Protein AF-A0A0M2K0C0-F1 (afdb_monomer_lite)

Radius of gyration: 15.08 Å; chains: 1; bounding box: 38×32×39 Å

pLDDT: mean 85.17, std 17.74, range [34.25, 98.12]

Structure (mmCIF, N/CA/C/O backbone):
data_AF-A0A0M2K0C0-F1
#
_entry.id   AF-A0A0M2K0C0-F1
#
loop_
_atom_site.group_PDB
_atom_site.id
_atom_site.type_symbol
_atom_site.label_atom_id
_atom_site.label_alt_id
_atom_site.label_comp_id
_atom_site.label_asym_id
_atom_site.label_entity_id
_atom_site.label_seq_id
_atom_site.pdbx_PDB_ins_code
_atom_site.Cartn_x
_atom_site.Cartn_y
_atom_site.Cartn_z
_atom_site.occupancy
_atom_site.B_iso_or_equiv
_atom_site.auth_seq_id
_atom_site.auth_comp_id
_atom_site.auth_asym_id
_atom_site.auth_atom_id
_atom_site.pdbx_PDB_model_num
ATOM 1 N N . MET A 1 1 ? 26.011 -24.768 -17.652 1.00 34.50 1 MET A N 1
ATOM 2 C CA . MET A 1 1 ? 24.879 -24.058 -18.279 1.00 34.50 1 MET A CA 1
ATOM 3 C C . MET A 1 1 ? 24.426 -23.002 -17.293 1.00 34.50 1 MET A C 1
ATOM 5 O O . MET A 1 1 ? 23.877 -23.356 -16.260 1.00 34.50 1 MET A O 1
ATOM 9 N N . THR A 1 2 ? 24.771 -21.742 -17.530 1.00 37.38 2 THR A N 1
ATOM 10 C CA . THR A 1 2 ? 24.350 -20.622 -16.684 1.00 37.38 2 THR A CA 1
ATOM 11 C C . THR A 1 2 ? 22.867 -20.396 -16.955 1.00 37.38 2 THR A C 1
ATOM 13 O O . THR A 1 2 ? 22.500 -20.090 -18.086 1.00 37.38 2 THR A O 1
ATOM 16 N N . GLN A 1 3 ? 22.003 -20.624 -15.964 1.00 41.19 3 GLN A N 1
ATOM 17 C CA . GLN A 1 3 ? 20.621 -20.154 -16.040 1.00 41.19 3 GLN A CA 1
ATOM 18 C C . GLN A 1 3 ? 20.685 -18.626 -16.146 1.00 41.19 3 GLN A C 1
ATOM 20 O O . GLN A 1 3 ? 21.010 -17.953 -15.172 1.00 41.19 3 GLN A O 1
ATOM 25 N N . SER A 1 4 ? 20.453 -18.078 -17.341 1.00 44.06 4 SER A N 1
ATOM 26 C CA . SER A 1 4 ? 20.134 -16.660 -17.483 1.00 44.06 4 SER A CA 1
ATOM 27 C C . SER A 1 4 ? 18.791 -16.454 -16.806 1.00 44.06 4 SER A C 1
ATOM 29 O O . SER A 1 4 ? 17.756 -16.848 -17.341 1.00 44.06 4 SER A O 1
ATOM 31 N N . PHE A 1 5 ? 18.815 -15.889 -15.603 1.00 50.94 5 PHE A N 1
ATOM 32 C CA . PHE A 1 5 ? 17.608 -15.356 -14.999 1.00 50.94 5 PHE A CA 1
ATOM 33 C C . PHE A 1 5 ? 17.133 -14.210 -15.905 1.00 50.94 5 PHE A C 1
ATOM 35 O O . PHE A 1 5 ? 17.948 -13.342 -16.233 1.00 50.94 5 PHE A O 1
ATOM 42 N N . PRO A 1 6 ? 15.875 -14.226 -16.384 1.00 57.38 6 PRO A N 1
ATOM 43 C CA . PRO A 1 6 ? 15.313 -13.070 -17.077 1.00 57.38 6 PRO A CA 1
ATOM 44 C C . PRO A 1 6 ? 15.475 -11.848 -16.170 1.00 57.38 6 PRO A C 1
ATOM 46 O O . PRO A 1 6 ? 15.401 -12.004 -14.954 1.00 57.38 6 PRO A O 1
ATOM 49 N N . GLU A 1 7 ? 15.739 -10.673 -16.746 1.00 77.19 7 GLU A N 1
ATOM 50 C CA . GLU A 1 7 ? 16.008 -9.429 -16.012 1.00 77.19 7 GLU A CA 1
ATOM 51 C C . GLU A 1 7 ? 15.073 -9.306 -14.793 1.00 77.19 7 GLU A C 1
ATOM 53 O O . GLU A 1 7 ? 13.850 -9.285 -14.926 1.00 77.19 7 GLU A O 1
ATOM 58 N N . THR A 1 8 ? 15.640 -9.338 -13.588 1.00 81.06 8 THR A N 1
ATOM 59 C CA . THR A 1 8 ? 14.895 -9.195 -12.332 1.00 81.06 8 THR A CA 1
ATOM 60 C C . THR A 1 8 ? 15.123 -7.805 -11.768 1.00 81.06 8 THR A C 1
ATOM 62 O O . THR A 1 8 ? 16.217 -7.259 -11.908 1.00 81.06 8 THR A O 1
ATOM 65 N N . MET A 1 9 ? 14.134 -7.253 -11.074 1.00 84.56 9 MET A N 1
ATOM 66 C CA . MET A 1 9 ? 14.266 -5.978 -10.372 1.00 84.56 9 MET A CA 1
ATOM 67 C C . MET A 1 9 ? 13.647 -6.045 -8.975 1.00 84.56 9 MET A C 1
ATOM 69 O O . MET A 1 9 ? 12.707 -6.808 -8.743 1.00 84.56 9 MET A O 1
ATOM 73 N N . ASN A 1 10 ? 14.170 -5.232 -8.056 1.00 89.75 10 ASN A N 1
ATOM 74 C CA . ASN A 1 10 ? 13.546 -5.019 -6.753 1.00 89.75 10 ASN A CA 1
ATOM 75 C C . ASN A 1 10 ? 12.339 -4.102 -6.918 1.00 89.75 10 ASN A C 1
ATOM 77 O O . ASN A 1 10 ? 12.433 -3.048 -7.555 1.00 89.75 10 ASN A O 1
ATOM 81 N N . VAL A 1 11 ? 11.214 -4.514 -6.345 1.00 91.75 11 VAL A N 1
ATOM 82 C CA . VAL A 1 11 ? 9.964 -3.764 -6.371 1.00 91.75 11 VAL A CA 1
ATOM 83 C C . VAL A 1 11 ? 9.355 -3.723 -4.978 1.00 91.75 11 VAL A C 1
ATOM 85 O O . VAL A 1 11 ? 9.227 -4.752 -4.312 1.00 91.75 11 VAL A O 1
ATOM 88 N N . TRP A 1 12 ? 8.950 -2.531 -4.559 1.00 95.69 12 TRP A N 1
ATOM 89 C CA . TRP A 1 12 ? 8.165 -2.308 -3.357 1.00 95.69 12 TRP A CA 1
ATOM 90 C C . TRP A 1 12 ? 6.680 -2.469 -3.656 1.00 95.69 12 TRP A C 1
ATOM 92 O O . TRP A 1 12 ? 6.152 -1.882 -4.599 1.00 95.69 12 TRP A O 1
ATOM 102 N N . PHE A 1 13 ? 6.000 -3.258 -2.834 1.00 95.25 13 PHE A N 1
ATOM 103 C CA . PHE A 1 13 ? 4.574 -3.528 -2.946 1.00 95.25 13 PHE A CA 1
ATOM 104 C C . PHE A 1 13 ? 3.836 -3.098 -1.687 1.00 95.25 13 PHE A C 1
ATOM 106 O O . PHE A 1 13 ? 4.278 -3.398 -0.578 1.00 95.25 13 PHE A O 1
ATOM 113 N N . LEU A 1 14 ? 2.657 -2.511 -1.871 1.00 96.81 14 LEU A N 1
ATOM 114 C CA . LEU A 1 14 ? 1.593 -2.532 -0.880 1.00 96.81 14 LEU A CA 1
ATOM 115 C C . LEU A 1 14 ? 0.838 -3.862 -0.998 1.00 96.81 14 LEU A C 1
ATOM 117 O O . LEU A 1 14 ? 0.264 -4.172 -2.044 1.00 96.81 14 LEU A O 1
ATOM 121 N N . ALA A 1 15 ? 0.833 -4.634 0.084 1.00 95.75 15 ALA A N 1
ATOM 122 C CA . ALA A 1 15 ? 0.078 -5.870 0.213 1.00 95.75 15 ALA A CA 1
ATOM 123 C C . ALA A 1 15 ? -1.127 -5.657 1.134 1.00 95.75 15 ALA A C 1
ATOM 125 O O . ALA A 1 15 ? -0.976 -5.164 2.251 1.00 95.75 15 ALA A O 1
ATOM 126 N N . LEU A 1 16 ? -2.315 -6.052 0.674 1.00 96.62 16 LEU A N 1
ATOM 127 C CA . LEU A 1 16 ? -3.579 -5.921 1.399 1.00 96.62 16 LEU A CA 1
ATOM 128 C C . LEU A 1 16 ? -4.255 -7.291 1.517 1.00 96.62 16 LEU A C 1
ATOM 130 O O . LEU A 1 16 ? -4.447 -7.975 0.513 1.00 96.62 16 LEU A O 1
ATOM 134 N N . GLN A 1 17 ? -4.629 -7.697 2.729 1.00 96.88 17 GLN A N 1
ATOM 135 C CA . GLN A 1 17 ? -5.322 -8.958 2.998 1.00 96.88 17 GLN A CA 1
ATOM 136 C C . GLN A 1 17 ? -6.657 -8.697 3.692 1.00 96.88 17 GLN A C 1
ATOM 138 O O . GLN A 1 17 ? -6.724 -8.068 4.753 1.00 96.88 17 GLN A O 1
ATOM 143 N N . GLY A 1 18 ? -7.738 -9.174 3.074 1.00 95.69 18 GLY A N 1
ATOM 144 C CA . GLY A 1 18 ? -9.090 -9.027 3.609 1.00 95.69 18 GLY A CA 1
ATOM 145 C C . GLY A 1 18 ? -9.267 -9.763 4.939 1.00 95.69 18 GLY A C 1
ATOM 146 O O . GLY A 1 18 ? -8.603 -10.762 5.203 1.00 95.69 18 GLY A O 1
ATOM 147 N N . THR A 1 19 ? -10.201 -9.307 5.771 1.00 94.44 19 THR A N 1
ATOM 148 C CA . THR A 1 19 ? -10.476 -9.892 7.100 1.00 94.44 19 THR A CA 1
ATOM 149 C C . THR A 1 19 ? -10.962 -11.346 7.057 1.00 94.44 19 THR A C 1
ATOM 151 O O . THR A 1 19 ? -10.873 -12.053 8.057 1.00 94.44 19 THR A O 1
ATOM 154 N N . THR A 1 20 ? -11.461 -11.802 5.907 1.00 94.06 20 THR A N 1
ATOM 155 C CA . THR A 1 20 ? -11.944 -13.171 5.664 1.00 94.06 20 THR A CA 1
ATOM 156 C C . THR A 1 20 ? -11.050 -13.966 4.707 1.00 94.06 20 THR A C 1
ATOM 158 O O . THR A 1 20 ? -11.374 -15.111 4.383 1.00 94.06 20 THR A O 1
ATOM 161 N N . ALA A 1 21 ? -9.946 -13.376 4.237 1.00 92.69 21 ALA A N 1
ATOM 162 C CA . ALA A 1 21 ? -9.038 -14.009 3.287 1.00 92.69 21 ALA A CA 1
ATOM 163 C C . ALA A 1 21 ? -8.204 -15.107 3.964 1.00 92.69 21 ALA A C 1
ATOM 165 O O . ALA A 1 21 ? -7.922 -15.053 5.166 1.00 92.69 21 ALA A O 1
ATOM 166 N N . ARG A 1 22 ? -7.784 -16.119 3.197 1.00 92.25 22 ARG A N 1
ATOM 167 C CA . ARG A 1 22 ? -6.897 -17.163 3.732 1.00 92.25 22 ARG A CA 1
ATOM 168 C C . ARG A 1 22 ? -5.497 -16.588 3.977 1.00 92.25 22 ARG A C 1
ATOM 170 O O . ARG A 1 22 ? -5.115 -15.617 3.321 1.00 92.25 22 ARG A O 1
ATOM 177 N N . PRO A 1 23 ? -4.687 -17.187 4.872 1.00 87.50 23 PRO A N 1
ATOM 178 C CA . PRO A 1 23 ? -3.275 -16.835 4.977 1.00 87.50 23 PRO A CA 1
ATOM 179 C C . PRO A 1 23 ? -2.599 -16.855 3.599 1.00 87.50 23 PRO A C 1
ATOM 181 O O . PRO A 1 23 ? -2.813 -17.787 2.824 1.00 87.50 23 PRO A O 1
ATOM 184 N N . ASN A 1 24 ? -1.781 -15.839 3.317 1.00 84.62 24 ASN A N 1
ATOM 185 C CA . ASN A 1 24 ? -1.075 -15.630 2.045 1.00 84.62 24 ASN A CA 1
ATOM 186 C C . ASN A 1 24 ? -1.933 -15.211 0.837 1.00 84.62 24 ASN A C 1
ATOM 188 O O . ASN A 1 24 ? -1.400 -15.078 -0.263 1.00 84.62 24 ASN A O 1
ATOM 192 N N . GLU A 1 25 ? -3.226 -14.947 1.021 1.00 92.38 25 GLU A N 1
ATOM 193 C CA . GLU A 1 25 ? -4.092 -14.383 -0.016 1.00 92.38 25 GLU A CA 1
ATOM 194 C C . GLU A 1 25 ? -4.074 -12.847 0.055 1.00 92.38 25 GLU A C 1
ATOM 196 O O . GLU A 1 25 ? -4.857 -12.228 0.776 1.00 92.38 25 GLU A O 1
ATOM 201 N N . PHE A 1 26 ? -3.134 -12.238 -0.672 1.00 92.69 26 PHE A N 1
ATOM 202 C CA . PHE A 1 26 ? -2.925 -10.789 -0.707 1.00 92.69 26 PHE A CA 1
ATOM 203 C C . PHE A 1 26 ? -3.286 -10.194 -2.068 1.00 92.69 26 PHE A C 1
ATOM 205 O O . PHE A 1 26 ? -2.915 -10.735 -3.111 1.00 92.69 26 PHE A O 1
ATOM 212 N N . LEU A 1 27 ? -3.912 -9.019 -2.051 1.00 92.56 27 LEU A N 1
ATOM 213 C CA . LEU A 1 27 ? -3.871 -8.090 -3.175 1.00 92.56 27 LEU A CA 1
ATOM 214 C C . LEU A 1 27 ? -2.529 -7.359 -3.136 1.00 92.56 27 LEU A C 1
ATOM 216 O O . LEU A 1 27 ? -2.160 -6.808 -2.099 1.00 92.56 27 LEU A O 1
ATOM 220 N N . LEU A 1 28 ? -1.801 -7.373 -4.249 1.00 91.81 28 LEU A N 1
ATOM 221 C CA . LEU A 1 28 ? -0.469 -6.784 -4.358 1.00 91.81 28 LEU A CA 1
ATOM 222 C C . LEU A 1 28 ? -0.488 -5.640 -5.365 1.00 91.81 28 LEU A C 1
ATOM 224 O O . LEU A 1 28 ? -0.851 -5.839 -6.524 1.00 91.81 28 LEU A O 1
ATOM 228 N N . TYR A 1 29 ? -0.045 -4.466 -4.928 1.00 93.00 29 TYR A N 1
ATOM 229 C CA . TYR A 1 29 ? 0.076 -3.275 -5.761 1.00 93.00 29 TYR A CA 1
ATOM 230 C C . TYR A 1 29 ? 1.507 -2.758 -5.684 1.00 93.00 29 TYR A C 1
ATOM 232 O O . TYR A 1 29 ? 1.989 -2.459 -4.594 1.00 93.00 29 TYR A O 1
ATOM 240 N N . ALA A 1 30 ? 2.201 -2.672 -6.817 1.00 92.94 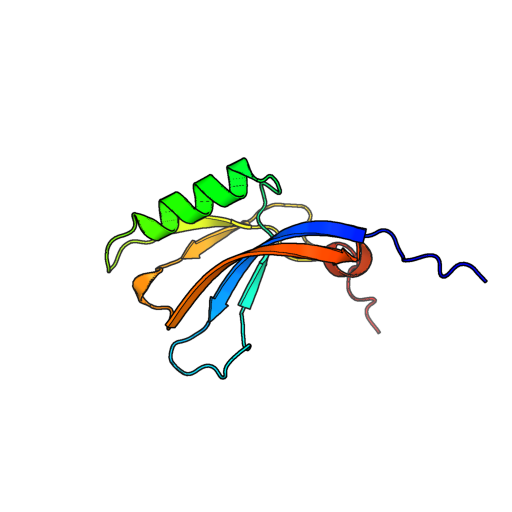30 ALA A N 1
ATOM 241 C CA . ALA A 1 30 ? 3.542 -2.098 -6.844 1.00 92.94 30 ALA A CA 1
ATOM 242 C C . ALA A 1 30 ? 3.462 -0.591 -6.584 1.00 92.94 30 ALA A C 1
ATOM 244 O O . ALA A 1 30 ? 2.600 0.075 -7.154 1.00 92.94 30 ALA A O 1
ATOM 245 N N . LEU A 1 31 ? 4.343 -0.047 -5.751 1.00 94.44 31 LEU A N 1
ATOM 246 C CA . LEU A 1 31 ? 4.405 1.392 -5.504 1.00 94.44 31 LEU A CA 1
ATOM 247 C C . LEU A 1 31 ? 4.924 2.120 -6.749 1.00 94.44 31 LEU A C 1
ATOM 249 O O . LEU A 1 31 ? 5.823 1.635 -7.438 1.00 94.44 31 LEU A O 1
ATOM 253 N N . ALA A 1 32 ? 4.355 3.290 -7.043 1.00 92.50 32 ALA A N 1
ATOM 254 C CA . ALA A 1 32 ? 4.806 4.113 -8.162 1.00 92.50 32 ALA A CA 1
ATOM 255 C C . ALA A 1 32 ? 6.203 4.699 -7.901 1.00 92.50 32 ALA A C 1
ATOM 257 O O . ALA A 1 32 ? 7.062 4.668 -8.785 1.00 92.50 32 ALA A O 1
ATOM 258 N N . ASP A 1 33 ? 6.440 5.182 -6.677 1.00 93.12 33 ASP A N 1
ATOM 259 C CA . ASP A 1 33 ? 7.776 5.506 -6.178 1.00 93.12 33 ASP A CA 1
ATOM 260 C C . ASP A 1 33 ? 8.444 4.225 -5.668 1.00 93.12 33 ASP A C 1
ATOM 262 O O . ASP A 1 33 ? 8.305 3.827 -4.510 1.00 93.12 33 ASP A O 1
ATOM 266 N N . ASN A 1 34 ? 9.139 3.543 -6.578 1.00 91.75 34 ASN A N 1
ATOM 267 C CA . ASN A 1 34 ? 9.817 2.284 -6.300 1.00 91.75 34 ASN A CA 1
ATOM 268 C C . ASN A 1 34 ? 11.184 2.487 -5.613 1.00 91.75 34 ASN A C 1
ATOM 270 O O . ASN A 1 34 ? 12.207 1.966 -6.063 1.00 91.75 34 ASN A O 1
ATOM 274 N N . THR A 1 35 ? 11.205 3.269 -4.536 1.00 94.38 35 THR A N 1
ATOM 275 C CA . THR A 1 35 ? 12.376 3.515 -3.688 1.00 94.38 35 THR A CA 1
ATOM 276 C C . THR A 1 35 ? 12.076 3.141 -2.238 1.00 94.38 35 THR A C 1
ATOM 278 O O . THR A 1 35 ? 10.920 3.047 -1.826 1.00 94.38 35 THR A O 1
ATOM 281 N N . GLU A 1 36 ? 13.122 2.935 -1.436 1.00 95.50 36 GLU 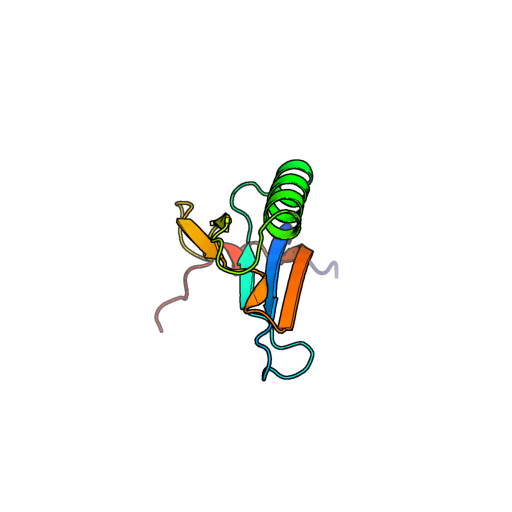A N 1
ATOM 282 C CA . GLU A 1 36 ? 12.962 2.674 0.000 1.00 95.50 36 GLU A CA 1
ATOM 283 C C . GLU A 1 36 ? 12.283 3.854 0.723 1.00 95.50 36 GLU A C 1
ATOM 285 O O . GLU A 1 36 ? 11.460 3.646 1.614 1.00 95.50 36 GLU A O 1
ATOM 290 N N . ASP A 1 37 ? 12.582 5.093 0.324 1.00 96.88 37 ASP A N 1
ATOM 291 C CA . ASP A 1 37 ? 11.967 6.288 0.909 1.00 96.88 37 ASP A CA 1
ATOM 292 C C . ASP A 1 37 ? 10.485 6.409 0.528 1.00 96.88 37 ASP A C 1
ATOM 294 O O . ASP A 1 37 ? 9.654 6.698 1.395 1.00 96.88 37 ASP A O 1
ATOM 298 N N . GLY A 1 38 ? 10.128 6.098 -0.725 1.00 94.75 38 GLY A N 1
ATOM 299 C CA . GLY A 1 38 ? 8.735 5.993 -1.165 1.00 94.75 38 GLY A CA 1
ATOM 300 C C . GLY A 1 38 ? 7.954 4.949 -0.362 1.00 94.75 38 GLY A C 1
ATOM 301 O O . GLY A 1 38 ? 6.860 5.226 0.138 1.00 94.75 38 GLY A O 1
ATOM 302 N N . ALA A 1 39 ? 8.557 3.778 -0.139 1.00 97.00 39 ALA A N 1
ATOM 303 C CA . ALA A 1 39 ? 7.990 2.715 0.687 1.00 97.00 39 ALA A CA 1
ATOM 304 C C . ALA A 1 39 ? 7.777 3.146 2.148 1.00 97.00 39 ALA A C 1
ATOM 306 O O . ALA A 1 39 ? 6.682 2.966 2.687 1.00 97.00 39 ALA A O 1
ATOM 307 N N . LYS A 1 40 ? 8.782 3.771 2.775 1.00 97.81 40 LYS A N 1
ATOM 308 C CA . LYS A 1 40 ? 8.684 4.303 4.147 1.00 97.81 40 LYS A CA 1
ATOM 309 C C . LYS A 1 40 ? 7.617 5.385 4.270 1.00 97.81 40 LYS A C 1
ATOM 311 O O . LYS A 1 40 ? 6.903 5.420 5.270 1.00 97.81 40 LYS A O 1
ATOM 316 N N . SER A 1 41 ? 7.500 6.256 3.270 1.00 97.69 41 SER A N 1
ATOM 317 C CA . SER A 1 41 ? 6.489 7.315 3.231 1.00 97.69 41 SER A CA 1
ATOM 318 C C . SER A 1 41 ? 5.074 6.732 3.171 1.00 97.69 41 SER A C 1
ATOM 320 O O . SER A 1 41 ? 4.230 7.072 4.005 1.00 97.69 41 SER A O 1
ATOM 322 N N . ALA A 1 42 ? 4.833 5.781 2.260 1.00 97.19 42 ALA A N 1
ATOM 323 C CA . ALA A 1 42 ? 3.551 5.085 2.153 1.00 97.19 42 ALA A CA 1
ATOM 324 C C . ALA A 1 42 ? 3.204 4.343 3.454 1.00 97.19 42 ALA A C 1
ATOM 326 O O . ALA A 1 42 ? 2.092 4.462 3.969 1.00 97.19 42 ALA A O 1
ATOM 327 N N . GLU A 1 43 ? 4.168 3.623 4.032 1.00 98.12 43 GLU A N 1
ATOM 328 C CA . GLU A 1 43 ? 3.976 2.914 5.295 1.00 98.12 43 GLU A CA 1
ATOM 329 C C . GLU A 1 43 ? 3.650 3.873 6.452 1.00 98.12 43 GLU A C 1
ATOM 331 O O . GLU A 1 43 ? 2.738 3.608 7.236 1.00 98.12 43 GLU A O 1
ATOM 336 N N . ALA A 1 44 ? 4.356 5.003 6.558 1.00 98.06 44 ALA A N 1
ATOM 337 C CA . ALA A 1 44 ? 4.110 6.008 7.587 1.00 98.06 44 ALA A CA 1
ATOM 338 C C . ALA A 1 44 ? 2.710 6.628 7.463 1.00 98.06 44 ALA A C 1
ATOM 340 O O . ALA A 1 44 ? 2.020 6.775 8.474 1.00 98.06 44 ALA A O 1
ATOM 341 N N . ALA A 1 45 ? 2.267 6.935 6.240 1.00 97.56 45 ALA A N 1
ATOM 342 C CA . ALA A 1 45 ? 0.928 7.460 5.984 1.00 97.56 45 ALA A CA 1
ATOM 343 C C . ALA A 1 45 ? -0.163 6.450 6.380 1.00 97.56 45 ALA A C 1
ATOM 345 O O . ALA A 1 45 ? -1.103 6.798 7.095 1.00 97.56 45 ALA A O 1
ATOM 346 N N . LEU A 1 46 ? 0.002 5.178 6.000 1.00 97.62 46 LEU A N 1
ATOM 347 C CA . LEU A 1 46 ? -0.924 4.098 6.360 1.00 97.62 46 LEU A CA 1
ATOM 348 C C . LEU A 1 46 ? -0.974 3.854 7.879 1.00 97.62 46 LEU A C 1
ATOM 350 O O . LEU A 1 46 ? -2.052 3.621 8.422 1.00 97.62 46 LEU A O 1
ATOM 354 N N . LYS A 1 47 ? 0.166 3.949 8.583 1.00 97.38 47 LYS A N 1
ATOM 355 C CA . LYS A 1 47 ? 0.234 3.845 10.056 1.00 97.38 47 LYS A CA 1
ATOM 356 C C . LYS A 1 47 ? -0.465 5.004 10.766 1.00 97.38 47 LYS A C 1
ATOM 358 O O . LYS A 1 47 ? -1.027 4.800 11.839 1.00 97.38 47 LYS A O 1
ATOM 363 N N . ALA A 1 48 ? -0.380 6.212 10.213 1.00 97.69 48 ALA A N 1
ATOM 364 C CA . ALA A 1 48 ? -0.927 7.418 10.831 1.00 97.69 48 ALA A CA 1
ATOM 365 C C . ALA A 1 48 ? -2.448 7.566 10.648 1.00 97.69 48 ALA A C 1
ATOM 367 O O . ALA A 1 48 ? -3.074 8.324 11.392 1.00 97.69 48 ALA A O 1
ATOM 368 N N . ALA A 1 49 ? -3.032 6.855 9.680 1.00 97.38 49 ALA A N 1
ATOM 369 C CA . ALA A 1 49 ? -4.446 6.946 9.345 1.00 97.38 49 ALA A CA 1
ATOM 370 C C . ALA A 1 49 ? -5.352 6.480 10.489 1.00 97.38 49 ALA A C 1
ATOM 372 O O . ALA A 1 49 ? -5.190 5.392 11.052 1.00 97.38 49 ALA A O 1
ATOM 373 N N . LYS A 1 50 ? -6.363 7.287 10.802 1.00 96.75 50 LYS A N 1
ATOM 374 C CA . LYS A 1 50 ? -7.393 6.926 11.778 1.00 96.75 50 LYS A CA 1
ATOM 375 C C . LYS A 1 50 ? -8.484 6.070 11.129 1.00 96.75 50 LYS A C 1
ATOM 377 O O . LYS A 1 50 ? -8.676 6.111 9.911 1.00 96.75 50 LYS A O 1
ATOM 382 N N . PRO A 1 51 ? -9.263 5.313 11.923 1.00 96.06 51 PRO A N 1
ATOM 383 C CA . PRO A 1 51 ? -10.458 4.653 11.414 1.00 96.06 51 PRO A CA 1
ATOM 384 C C . PRO A 1 51 ? -11.390 5.642 10.699 1.00 96.06 51 PRO A C 1
ATOM 386 O O . PRO A 1 51 ? -11.673 6.723 11.209 1.00 96.06 51 PRO A O 1
ATOM 389 N N . GLY A 1 52 ? -11.852 5.259 9.513 1.00 94.62 52 GLY A N 1
ATOM 390 C CA . GLY A 1 52 ? -12.644 6.086 8.598 1.00 94.62 52 GLY A CA 1
ATOM 391 C C . GLY A 1 52 ? -11.836 6.920 7.593 1.00 94.62 52 GLY A C 1
ATOM 392 O O . GLY A 1 52 ? -12.394 7.291 6.562 1.00 94.62 52 GLY A O 1
ATOM 393 N N . GLU A 1 53 ? -10.543 7.168 7.816 1.00 97.25 53 GLU A N 1
ATOM 394 C CA . GLU A 1 53 ? -9.713 7.954 6.892 1.00 97.25 53 GLU A CA 1
ATOM 395 C C . GLU A 1 53 ? -9.230 7.114 5.701 1.00 97.25 53 GLU A C 1
ATOM 397 O O . GLU A 1 53 ? -8.929 5.923 5.836 1.00 97.25 53 GLU A O 1
ATOM 402 N N . PHE A 1 54 ? -9.169 7.755 4.532 1.00 97.62 54 PHE A N 1
ATOM 403 C CA . PHE A 1 54 ? -8.529 7.216 3.336 1.00 97.62 54 PHE A CA 1
ATOM 404 C C . PHE A 1 54 ? -7.093 7.733 3.241 1.00 97.62 54 PHE A C 1
ATOM 406 O O . PHE A 1 54 ? -6.818 8.890 3.557 1.00 97.62 54 PHE A O 1
ATOM 413 N N . VAL A 1 55 ? -6.199 6.865 2.783 1.00 97.75 55 VAL A N 1
ATOM 414 C CA . VAL A 1 55 ? -4.816 7.171 2.430 1.00 97.75 55 VAL A CA 1
ATOM 415 C C . VAL A 1 55 ? -4.651 6.946 0.941 1.00 97.75 55 VAL A C 1
ATOM 417 O O . VAL A 1 55 ? -4.967 5.868 0.436 1.00 97.75 55 VAL A O 1
ATOM 420 N N . ASP A 1 56 ? -4.129 7.954 0.262 1.00 97.62 56 ASP A N 1
ATOM 421 C CA . ASP A 1 56 ? -3.858 7.915 -1.166 1.00 97.62 56 ASP A CA 1
ATOM 422 C C . ASP A 1 56 ? -2.459 7.340 -1.376 1.00 97.62 56 ASP A C 1
ATOM 424 O O . ASP A 1 56 ? -1.463 7.908 -0.924 1.00 97.62 56 ASP A O 1
ATOM 428 N N . VAL A 1 57 ? -2.382 6.181 -2.025 1.00 96.75 57 VAL A N 1
ATOM 429 C CA . VAL A 1 57 ? -1.122 5.503 -2.333 1.00 96.75 57 VAL A CA 1
ATOM 430 C C . VAL A 1 57 ? -0.956 5.455 -3.842 1.00 96.75 57 VAL A C 1
ATOM 432 O O . VAL A 1 57 ? -1.741 4.816 -4.539 1.00 96.75 57 VAL A O 1
ATOM 435 N N . GLU A 1 58 ? 0.080 6.112 -4.353 1.00 95.12 58 GLU A N 1
ATOM 436 C CA . GLU A 1 58 ? 0.439 6.026 -5.767 1.00 95.12 58 GLU A CA 1
ATOM 437 C C . GLU A 1 58 ? 1.018 4.643 -6.072 1.00 95.12 58 GLU A C 1
ATOM 439 O O . GLU A 1 58 ? 2.070 4.250 -5.557 1.00 95.12 58 GLU A O 1
ATOM 444 N N . VAL A 1 59 ? 0.326 3.898 -6.929 1.00 93.44 59 VAL A N 1
ATOM 445 C CA . VAL A 1 59 ? 0.693 2.545 -7.344 1.00 93.44 59 VAL A CA 1
ATOM 446 C C . VAL A 1 59 ? 0.832 2.466 -8.858 1.00 93.44 59 VAL A C 1
ATOM 448 O O . VAL A 1 59 ? 0.318 3.300 -9.601 1.00 93.44 59 VAL A O 1
ATOM 451 N N . ARG A 1 60 ? 1.524 1.437 -9.342 1.00 87.81 60 ARG A N 1
ATOM 452 C CA . ARG A 1 60 ? 1.587 1.090 -10.760 1.00 87.81 60 ARG A CA 1
ATOM 453 C C . ARG A 1 60 ? 0.985 -0.291 -10.963 1.00 87.81 60 ARG A C 1
ATOM 455 O O . ARG A 1 60 ? 1.424 -1.268 -10.355 1.00 87.81 60 ARG A O 1
ATOM 462 N N . PHE A 1 61 ? -0.014 -0.380 -11.836 1.00 78.00 61 PHE A N 1
ATOM 463 C CA . PHE A 1 61 ? -0.527 -1.675 -12.263 1.00 78.00 61 PHE A CA 1
ATOM 464 C C . PHE A 1 61 ? 0.418 -2.309 -13.282 1.00 78.00 61 PHE A C 1
ATOM 466 O O . PHE A 1 61 ? 0.944 -1.596 -14.144 1.00 78.00 61 PHE A O 1
ATOM 473 N N . PRO A 1 62 ? 0.595 -3.642 -13.241 1.00 68.12 62 PRO A N 1
ATOM 474 C CA . PRO A 1 62 ? 1.266 -4.348 -14.318 1.00 68.12 62 PRO A CA 1
ATOM 475 C C . PRO A 1 62 ? 0.612 -3.972 -15.650 1.00 68.12 62 PRO A C 1
ATOM 477 O O . PRO A 1 62 ? -0.612 -4.044 -15.778 1.00 68.12 62 PRO A O 1
ATOM 480 N N . ASN A 1 63 ? 1.424 -3.573 -16.630 1.00 66.38 63 ASN A N 1
ATOM 481 C CA . ASN A 1 63 ? 1.006 -3.165 -17.984 1.00 66.38 63 ASN A CA 1
ATOM 482 C C . ASN A 1 63 ? 0.404 -1.764 -18.145 1.00 66.38 63 ASN A C 1
ATOM 484 O O . ASN A 1 63 ? 0.019 -1.414 -19.261 1.00 66.38 63 ASN A O 1
ATOM 488 N N . LEU A 1 64 ? 0.361 -0.949 -17.090 1.00 68.25 64 LEU A N 1
ATOM 489 C CA . LEU A 1 64 ? 0.085 0.482 -17.222 1.00 68.25 64 LEU A CA 1
ATOM 490 C C . LEU A 1 64 ? 1.389 1.277 -17.126 1.00 68.25 64 LEU A C 1
ATOM 492 O O . LEU A 1 64 ? 2.222 1.040 -16.250 1.00 68.25 64 LEU A O 1
ATOM 496 N N . VAL A 1 65 ? 1.570 2.209 -18.063 1.00 66.38 65 VAL A N 1
ATOM 497 C CA . VAL A 1 65 ? 2.720 3.127 -18.075 1.00 66.38 65 VAL A CA 1
ATOM 498 C C . VAL A 1 65 ? 2.575 4.167 -16.961 1.00 66.38 65 VAL A C 1
ATOM 500 O O . VAL A 1 65 ? 3.550 4.481 -16.276 1.00 66.38 65 VAL A O 1
ATOM 503 N N . ASP A 1 66 ? 1.350 4.645 -16.753 1.00 78.06 66 ASP A N 1
ATOM 504 C CA . ASP A 1 66 ? 1.036 5.694 -15.789 1.00 78.06 66 ASP A CA 1
ATOM 505 C C . ASP A 1 66 ? 0.812 5.130 -14.379 1.00 78.06 66 ASP A C 1
ATOM 507 O O . ASP A 1 66 ? 0.352 3.994 -14.201 1.00 78.06 66 ASP A O 1
ATOM 511 N N . SER A 1 67 ? 1.155 5.930 -13.364 1.00 86.50 67 SER A N 1
ATOM 512 C CA . SER A 1 67 ? 0.7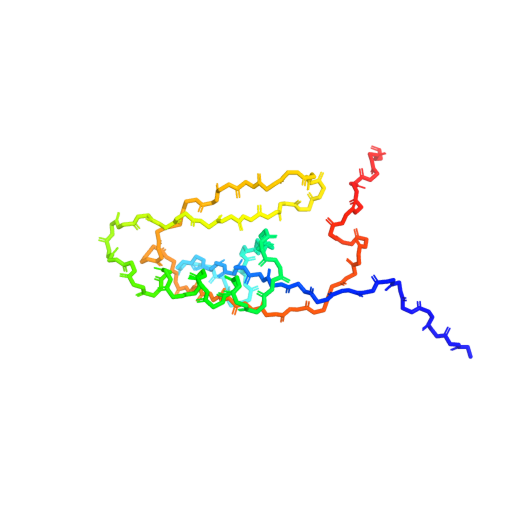44 5.644 -11.991 1.00 86.50 67 SER A CA 1
ATOM 513 C C . SER A 1 67 ? -0.749 5.906 -11.819 1.00 86.50 67 SER A C 1
ATOM 515 O O . SER A 1 67 ? -1.380 6.636 -12.585 1.00 86.50 67 SER A O 1
ATOM 517 N N . THR A 1 68 ? -1.321 5.283 -10.800 1.00 90.88 68 THR A N 1
ATOM 518 C CA . THR A 1 68 ? -2.696 5.510 -10.382 1.00 90.88 68 THR A CA 1
ATOM 519 C C . THR A 1 68 ? -2.761 5.592 -8.872 1.00 90.88 68 THR A C 1
ATOM 521 O O . THR A 1 68 ? -2.020 4.914 -8.161 1.00 90.88 68 THR A O 1
ATOM 524 N N . THR A 1 69 ? -3.711 6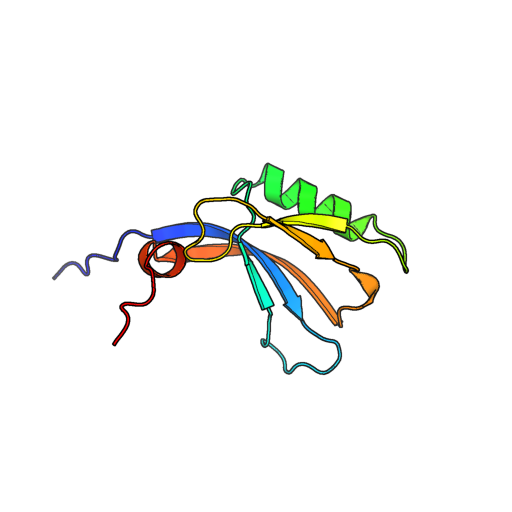.373 -8.378 1.00 94.94 69 THR A N 1
ATOM 525 C CA . THR A 1 69 ? -3.951 6.514 -6.949 1.00 94.94 69 THR A CA 1
ATOM 526 C C . THR A 1 69 ? -4.854 5.388 -6.454 1.00 94.94 69 THR A C 1
ATOM 528 O O . THR A 1 69 ? -5.969 5.202 -6.946 1.00 94.94 69 THR A O 1
ATOM 531 N N . LEU A 1 70 ? -4.383 4.625 -5.471 1.00 94.88 70 LEU A N 1
ATOM 532 C CA . LEU A 1 70 ? -5.195 3.694 -4.700 1.00 94.88 70 LEU A CA 1
ATOM 533 C C . LEU A 1 70 ? -5.633 4.376 -3.401 1.00 94.88 70 LEU A C 1
ATOM 535 O O . LEU A 1 70 ? -4.797 4.728 -2.573 1.00 94.88 70 LEU A O 1
ATOM 539 N N . HIS A 1 71 ? -6.942 4.511 -3.200 1.00 96.44 71 HIS A N 1
ATOM 540 C CA . HIS A 1 71 ? -7.513 5.038 -1.960 1.00 96.44 71 HIS A CA 1
ATOM 541 C C . HIS A 1 71 ? -7.728 3.899 -0.956 1.00 96.44 71 HIS A C 1
ATOM 543 O O . HIS A 1 71 ? -8.607 3.053 -1.132 1.00 96.44 71 HIS A O 1
ATOM 549 N N . VAL A 1 72 ? -6.927 3.864 0.105 1.00 97.12 72 VAL A N 1
ATOM 550 C CA . VAL A 1 72 ? -6.898 2.764 1.077 1.00 97.12 72 VAL A CA 1
ATOM 551 C C . VAL A 1 72 ? -7.459 3.226 2.412 1.00 97.12 72 VAL A C 1
ATOM 553 O O . VAL A 1 72 ? -7.004 4.221 2.957 1.00 97.12 72 VAL A O 1
ATOM 556 N N . GLN A 1 73 ? -8.392 2.471 2.992 1.00 97.38 73 GLN A N 1
ATOM 557 C CA . GLN A 1 73 ? -8.762 2.608 4.404 1.00 97.38 73 GLN A CA 1
ATOM 558 C C . GLN A 1 73 ? -8.081 1.494 5.209 1.00 97.38 73 GLN A C 1
ATOM 560 O O . GLN A 1 73 ? -8.590 0.370 5.219 1.00 97.38 73 GLN A O 1
ATOM 565 N N . PRO A 1 74 ? -6.949 1.752 5.892 1.00 96.38 74 PRO A N 1
ATOM 566 C CA . PRO A 1 74 ? -6.125 0.678 6.460 1.00 96.38 74 PRO A CA 1
ATOM 567 C C . PRO A 1 74 ? -6.871 -0.163 7.500 1.00 96.38 74 PRO A C 1
ATOM 569 O O . PRO A 1 74 ? -6.698 -1.375 7.565 1.00 96.38 74 PRO A O 1
ATOM 572 N N . HIS A 1 75 ? -7.763 0.474 8.263 1.00 95.81 75 HIS A N 1
ATOM 573 C CA . HIS A 1 75 ? -8.566 -0.158 9.311 1.00 95.81 75 HIS A CA 1
ATOM 574 C C . HIS A 1 75 ? -9.609 -1.178 8.809 1.00 95.81 75 HIS A C 1
ATOM 576 O O . HIS A 1 75 ? -10.163 -1.909 9.627 1.00 95.81 75 HIS A O 1
ATOM 582 N N . LEU A 1 76 ? -9.905 -1.227 7.502 1.00 96.12 76 LEU A N 1
ATOM 583 C CA . LEU A 1 76 ? -10.831 -2.210 6.916 1.00 96.12 76 LEU A CA 1
ATOM 584 C C . LEU A 1 76 ? -10.142 -3.515 6.492 1.00 96.12 76 LEU A C 1
ATOM 586 O O . LEU A 1 76 ? -10.820 -4.484 6.146 1.00 96.12 76 LEU A O 1
ATOM 590 N N . TRP A 1 77 ? -8.810 -3.557 6.516 1.00 96.19 77 TRP A N 1
ATOM 591 C CA . TRP A 1 77 ? -8.027 -4.729 6.137 1.00 96.19 77 TRP A CA 1
ATOM 592 C C . TRP A 1 77 ? -7.660 -5.555 7.369 1.00 96.19 77 TRP A C 1
ATOM 594 O O . TRP A 1 77 ? -7.352 -5.010 8.426 1.00 96.19 77 TRP A O 1
ATOM 604 N N . GLY A 1 78 ? -7.684 -6.885 7.234 1.00 93.75 78 GLY A N 1
ATOM 605 C CA . GLY A 1 78 ? -7.250 -7.783 8.308 1.00 93.75 78 GLY A CA 1
ATOM 606 C C . GLY A 1 78 ? -5.744 -7.695 8.540 1.00 93.75 78 GLY A C 1
ATOM 607 O O . GLY A 1 78 ? -5.277 -7.759 9.674 1.00 93.75 78 GLY A O 1
ATOM 608 N N . LEU A 1 79 ? -4.998 -7.496 7.454 1.00 94.69 79 LEU A N 1
ATOM 609 C CA . LEU A 1 79 ? -3.577 -7.194 7.465 1.00 94.69 79 LEU A CA 1
ATOM 610 C C . LEU A 1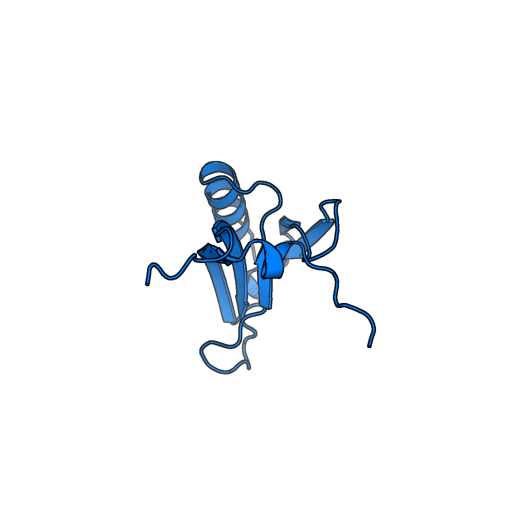 79 ? -3.252 -6.315 6.259 1.00 94.69 79 LEU A C 1
ATOM 612 O O . LEU A 1 79 ? -3.806 -6.485 5.172 1.00 94.69 79 LEU A O 1
ATOM 616 N N . TRP A 1 80 ? -2.307 -5.408 6.444 1.00 96.25 80 TRP A N 1
ATOM 617 C CA . TRP A 1 80 ? -1.635 -4.726 5.354 1.00 96.25 80 TRP A CA 1
ATOM 618 C C . TRP A 1 80 ? -0.150 -4.592 5.689 1.00 96.25 80 TRP A C 1
ATOM 620 O O . TRP A 1 80 ? 0.224 -4.530 6.863 1.00 96.25 80 TRP A O 1
ATOM 630 N N . CYS A 1 81 ? 0.705 -4.566 4.672 1.00 96.25 81 CYS A N 1
ATOM 631 C CA . CYS A 1 81 ? 2.123 -4.270 4.841 1.00 96.25 81 CYS A CA 1
ATOM 632 C C . CYS A 1 81 ? 2.729 -3.693 3.561 1.00 96.25 81 CYS A C 1
ATOM 634 O O . CYS A 1 81 ? 2.192 -3.863 2.466 1.00 96.25 81 CYS A O 1
ATOM 636 N N . VAL A 1 82 ? 3.869 -3.023 3.715 1.00 96.94 82 VAL A N 1
ATOM 637 C CA . VAL A 1 82 ? 4.742 -2.651 2.601 1.00 96.94 82 VAL A CA 1
ATOM 638 C C . VAL A 1 82 ? 5.907 -3.637 2.583 1.00 96.94 82 VAL A C 1
ATOM 640 O O . VAL A 1 82 ? 6.491 -3.922 3.627 1.00 96.94 82 VAL A O 1
ATOM 643 N N . SER A 1 83 ? 6.210 -4.218 1.423 1.00 95.19 83 SER A N 1
ATOM 644 C CA . SER A 1 83 ? 7.227 -5.270 1.300 1.00 95.19 83 SER A CA 1
ATOM 645 C C . SER A 1 83 ? 8.062 -5.115 0.036 1.00 95.19 83 SER A C 1
ATOM 647 O O . SER A 1 83 ? 7.529 -4.793 -1.024 1.00 95.19 83 SER A O 1
ATOM 649 N N . GLU A 1 84 ? 9.365 -5.367 0.144 1.00 95.06 84 GLU A N 1
ATOM 650 C CA . GLU A 1 84 ? 10.272 -5.444 -1.002 1.00 95.06 84 GLU A CA 1
ATOM 651 C C . GLU A 1 84 ? 10.296 -6.874 -1.547 1.00 95.06 84 GLU A C 1
ATOM 653 O O . GLU A 1 84 ? 10.383 -7.846 -0.789 1.00 95.06 84 GLU A O 1
ATOM 658 N N . ARG A 1 85 ? 10.225 -7.021 -2.873 1.00 90.75 85 ARG A N 1
ATOM 659 C CA . ARG A 1 85 ? 10.326 -8.314 -3.554 1.00 90.75 85 ARG A CA 1
ATOM 660 C C . ARG A 1 85 ? 11.189 -8.206 -4.803 1.00 90.75 85 ARG A C 1
ATOM 662 O O . ARG A 1 85 ? 11.103 -7.232 -5.543 1.00 90.75 85 ARG A O 1
ATOM 669 N N . VAL A 1 86 ? 11.959 -9.256 -5.075 1.00 89.38 86 VAL A N 1
ATOM 670 C CA . VAL A 1 86 ? 12.612 -9.453 -6.375 1.00 89.38 86 VAL A CA 1
ATOM 671 C C . VAL A 1 86 ? 11.585 -10.064 -7.325 1.00 89.38 86 VAL A C 1
ATOM 673 O O . VAL A 1 86 ? 11.055 -11.140 -7.039 1.00 89.38 86 VAL A O 1
ATOM 676 N N . VAL A 1 87 ? 11.290 -9.388 -8.433 1.00 86.12 87 VAL A N 1
ATOM 677 C CA . VAL A 1 87 ? 10.315 -9.839 -9.443 1.00 86.12 87 VAL A CA 1
ATOM 678 C C . VAL A 1 87 ? 10.931 -9.837 -10.836 1.00 86.12 87 VAL A C 1
ATOM 680 O O . VAL A 1 87 ? 11.893 -9.109 -11.095 1.00 86.12 87 VAL A O 1
ATOM 683 N N . SER A 1 88 ? 10.395 -10.654 -11.745 1.00 82.75 88 SER A N 1
ATOM 684 C CA . SER A 1 88 ? 10.816 -10.606 -13.147 1.00 82.75 88 SER A CA 1
ATOM 685 C C . SER A 1 88 ? 10.272 -9.342 -13.816 1.00 82.75 88 SER A C 1
ATOM 687 O O . SER A 1 88 ? 9.100 -9.003 -13.652 1.00 82.75 88 SER A O 1
ATOM 689 N N . THR A 1 89 ? 11.083 -8.663 -14.631 1.00 72.75 89 THR A N 1
ATOM 690 C CA . THR A 1 89 ? 10.624 -7.508 -15.423 1.00 72.75 89 THR A CA 1
ATOM 691 C C . THR A 1 89 ? 9.475 -7.877 -16.361 1.00 72.75 89 THR A C 1
ATOM 693 O O . THR A 1 89 ? 8.591 -7.058 -16.603 1.00 72.75 89 THR A O 1
ATOM 696 N N . LEU A 1 90 ? 9.422 -9.126 -16.834 1.00 73.06 90 LEU A N 1
ATOM 697 C CA . LEU A 1 90 ? 8.315 -9.626 -17.645 1.00 73.06 90 LEU A CA 1
ATOM 698 C C . LEU A 1 90 ? 6.9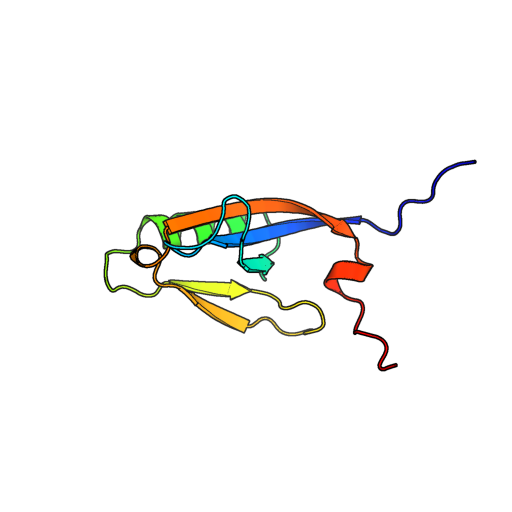99 -9.658 -16.858 1.00 73.06 90 LEU A C 1
ATOM 700 O O . LEU A 1 90 ? 5.963 -9.320 -17.407 1.00 73.06 90 LEU A O 1
ATOM 704 N N . GLU A 1 91 ? 7.011 -9.998 -15.572 1.00 70.31 91 GLU A N 1
ATOM 705 C CA . GLU A 1 91 ? 5.785 -10.019 -14.757 1.00 70.31 91 GLU A CA 1
ATOM 706 C C . GLU A 1 91 ? 5.234 -8.609 -14.495 1.00 70.31 91 GLU A C 1
ATOM 708 O O . GLU A 1 91 ? 4.027 -8.429 -14.351 1.00 70.31 91 GLU A O 1
ATOM 713 N N . MET A 1 92 ? 6.112 -7.603 -14.463 1.00 67.38 92 MET A N 1
ATOM 714 C CA . MET A 1 92 ? 5.751 -6.204 -14.212 1.00 67.38 92 MET A CA 1
ATOM 715 C C . MET A 1 92 ? 5.327 -5.450 -15.481 1.00 67.38 92 MET A C 1
ATOM 717 O O . MET A 1 92 ? 4.459 -4.578 -15.417 1.00 67.38 92 MET A O 1
ATOM 721 N N . PHE A 1 93 ? 5.939 -5.763 -16.629 1.00 63.31 93 PHE A N 1
ATOM 722 C CA . PHE A 1 93 ? 5.799 -4.973 -17.859 1.00 63.31 93 PHE A CA 1
ATOM 723 C C . PHE A 1 93 ? 5.285 -5.754 -19.076 1.00 63.31 93 PHE A C 1
ATOM 725 O O . PHE A 1 93 ? 4.985 -5.132 -20.099 1.00 63.31 93 PHE A O 1
ATOM 732 N N . ALA A 1 94 ? 5.200 -7.090 -19.033 1.00 54.97 94 ALA A N 1
ATOM 733 C CA . ALA A 1 94 ? 4.686 -7.844 -20.171 1.00 54.97 94 ALA A CA 1
ATOM 734 C C . ALA A 1 94 ? 3.157 -7.809 -20.195 1.00 54.97 94 ALA A C 1
ATOM 736 O O . ALA A 1 94 ? 2.479 -8.459 -19.394 1.00 54.97 94 ALA A O 1
ATOM 737 N N . SER A 1 95 ? 2.619 -7.095 -21.187 1.00 47.53 95 SER A N 1
ATOM 738 C CA . SER A 1 95 ? 1.198 -7.172 -21.524 1.00 47.53 95 SER A CA 1
ATOM 739 C C . SER A 1 95 ? 0.810 -8.632 -21.770 1.00 47.53 95 SER A C 1
ATOM 741 O O . SER A 1 95 ? 1.595 -9.356 -22.398 1.00 47.53 95 SER A O 1
ATOM 743 N N . PRO A 1 96 ? -0.380 -9.091 -21.332 1.00 44.12 96 PRO A N 1
ATOM 744 C CA . PRO A 1 96 ? -0.846 -10.415 -21.701 1.00 44.12 96 PRO A CA 1
ATOM 745 C C . PRO A 1 96 ? -0.860 -10.453 -23.225 1.00 44.12 96 PRO A C 1
ATOM 747 O O . PRO A 1 96 ? -1.534 -9.639 -23.860 1.00 44.12 96 PRO A O 1
ATOM 750 N N . LYS A 1 97 ? -0.089 -11.362 -23.830 1.00 40.28 97 LYS A N 1
ATOM 751 C CA . LYS A 1 97 ? -0.303 -11.679 -25.239 1.00 40.28 97 LYS A CA 1
ATOM 752 C C . LYS A 1 97 ? -1.753 -12.135 -25.327 1.00 40.28 97 LYS A C 1
ATOM 754 O O . LYS A 1 97 ? -2.090 -13.161 -24.741 1.00 40.28 97 LYS A O 1
ATOM 759 N N . GLN A 1 98 ? -2.595 -11.340 -25.984 1.00 37.56 98 GLN A N 1
ATOM 760 C CA . GLN A 1 98 ? -3.926 -11.780 -26.376 1.00 37.56 98 GLN A CA 1
ATOM 761 C C . GLN A 1 98 ? -3.735 -13.092 -27.149 1.00 37.56 98 GLN A C 1
ATOM 763 O O . GLN A 1 98 ? -3.066 -13.100 -28.185 1.00 37.56 98 GLN A O 1
ATOM 768 N N . GLN A 1 99 ? -4.197 -14.196 -26.559 1.00 34.25 99 GLN A N 1
ATOM 769 C CA . GLN A 1 99 ? -4.404 -15.461 -27.259 1.00 34.25 99 GLN A CA 1
ATOM 770 C C . GLN A 1 99 ? -5.741 -15.406 -27.983 1.00 34.25 99 GLN A C 1
ATOM 772 O O . GLN A 1 99 ? -6.692 -14.840 -27.396 1.00 34.25 99 GLN A O 1
#

Foldseek 3Di:
DDPPDADKDKWKWKWFAALPHDPPDTDIFTAPPRDPVLLVVQQVQLVPDDQPAWDWTFTDQQQDPDTDTDTDRSVRTNDIHIDMDIDHPCRRHPDPPDD

Organism: NCBI:txid1807

Secondary structure (DSSP, 8-state):
-------EEEEEEEEEE-TTPPTT--EEEEESS-SHHHHHHHHHHHHHPPTT--EEEEEE-TT-SS-EEEEE-GGGSSEEEEEEEEEEHHHHH------

Sequence (99 aa):
MTQSFPETMNVWFLALQGTTARPNEFLLYALADNTEDGAKSAEAALKAAKPGEFVDVEVRFPNLVDSTTLHVQPHLWGLWCVSERVVSTLEMFASPKQQ